Protein AF-X1QXV9-F1 (afdb_monomer_lite)

Structure (mmCIF, N/CA/C/O backbone):
data_AF-X1QXV9-F1
#
_entry.id   AF-X1QXV9-F1
#
loop_
_atom_site.group_PDB
_atom_site.id
_atom_site.type_symbol
_atom_site.label_atom_id
_atom_site.label_alt_id
_atom_site.label_comp_id
_atom_site.label_asym_id
_atom_site.label_entity_id
_atom_site.label_seq_id
_atom_site.pdbx_PDB_ins_code
_atom_site.Cartn_x
_atom_site.Cartn_y
_atom_site.Cartn_z
_atom_site.occupancy
_atom_site.B_iso_or_equiv
_atom_site.auth_seq_id
_atom_site.auth_comp_id
_atom_site.auth_asym_id
_atom_site.auth_atom_id
_atom_site.pdbx_PDB_model_num
ATOM 1 N N . MET A 1 1 ? -22.891 27.255 -0.972 1.00 42.09 1 MET A N 1
ATOM 2 C CA . MET A 1 1 ? -23.214 25.819 -0.843 1.00 42.09 1 MET A CA 1
ATOM 3 C C . MET A 1 1 ? -22.187 25.233 0.119 1.00 42.09 1 MET A C 1
ATOM 5 O O . MET A 1 1 ? -21.067 24.961 -0.286 1.00 42.09 1 MET A O 1
ATOM 9 N N . GLY A 1 2 ? -22.482 25.269 1.422 1.00 41.91 2 GLY A N 1
ATOM 10 C CA . GLY A 1 2 ? -21.512 24.934 2.467 1.00 41.91 2 GLY A CA 1
ATOM 11 C C . GLY A 1 2 ? -21.303 23.427 2.537 1.00 41.91 2 GLY A C 1
ATOM 12 O O . GLY A 1 2 ? -22.269 22.689 2.698 1.00 41.91 2 GLY A O 1
ATOM 13 N N . LEU A 1 3 ? -20.061 22.975 2.398 1.00 47.00 3 LEU A N 1
ATOM 14 C CA . LEU A 1 3 ? -19.690 21.596 2.689 1.00 47.00 3 LEU A CA 1
ATOM 15 C C . LEU A 1 3 ? -19.790 21.421 4.208 1.00 47.00 3 LEU A C 1
ATOM 17 O O . LEU A 1 3 ? -18.897 21.837 4.943 1.00 47.00 3 LEU A O 1
ATOM 21 N N . SER A 1 4 ? -20.905 20.877 4.693 1.00 51.03 4 SER A N 1
ATOM 22 C CA . SER A 1 4 ? -21.014 20.420 6.076 1.00 51.03 4 SER A CA 1
ATOM 23 C C . SER A 1 4 ? -19.991 19.306 6.276 1.00 51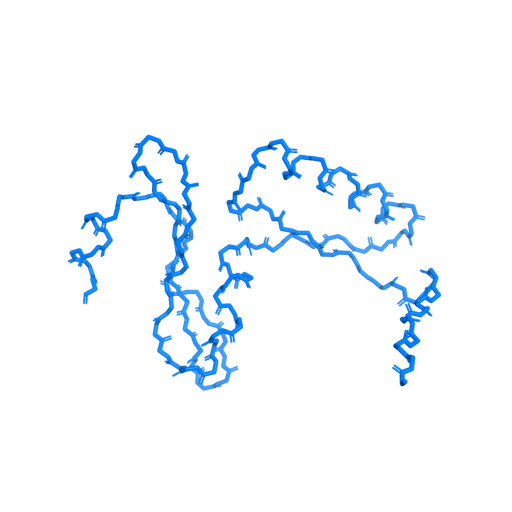.03 4 SER A C 1
ATOM 25 O O . SER A 1 4 ? -20.114 18.237 5.675 1.00 51.03 4 SER A O 1
ATOM 27 N N . SER A 1 5 ? -18.965 19.573 7.079 1.00 56.31 5 SER A N 1
ATOM 28 C CA . SER A 1 5 ? -17.959 18.594 7.477 1.00 56.31 5 SER A CA 1
ATOM 29 C C . SER A 1 5 ? -18.668 17.353 8.032 1.00 56.31 5 SER A C 1
ATOM 31 O O . SER A 1 5 ? -19.535 17.512 8.897 1.00 56.31 5 SER A O 1
ATOM 33 N N . PRO A 1 6 ? -18.341 16.131 7.581 1.00 57.56 6 PRO A N 1
ATOM 34 C CA . PRO A 1 6 ? -18.924 14.931 8.161 1.00 57.56 6 PRO A CA 1
ATOM 35 C C . PRO A 1 6 ? -18.511 14.842 9.636 1.00 57.56 6 PRO A C 1
ATOM 37 O O . PRO A 1 6 ? -17.363 14.550 9.966 1.00 57.56 6 PRO A O 1
ATOM 40 N N . GLN A 1 7 ? -19.449 15.132 10.538 1.00 53.88 7 GLN A N 1
ATOM 41 C CA . GLN A 1 7 ? -19.294 14.908 11.972 1.00 53.88 7 GLN A CA 1
ATOM 42 C C . GLN A 1 7 ? -19.528 13.423 12.248 1.00 53.88 7 GLN A C 1
ATOM 44 O O . GLN A 1 7 ? -20.616 13.009 12.644 1.00 53.88 7 GLN A O 1
ATOM 49 N N . ALA A 1 8 ? -18.504 12.603 12.010 1.00 61.53 8 ALA A N 1
ATOM 50 C CA . ALA A 1 8 ? -18.482 11.257 12.560 1.00 61.53 8 ALA A CA 1
ATOM 51 C C . ALA A 1 8 ? -18.461 11.382 14.091 1.00 61.53 8 ALA A C 1
ATOM 53 O O . ALA A 1 8 ? -17.571 12.020 14.659 1.00 61.53 8 ALA A O 1
ATOM 54 N N . LYS A 1 9 ? -19.461 10.815 14.772 1.00 68.62 9 LYS A N 1
ATOM 55 C CA . LYS A 1 9 ? -19.404 10.698 16.232 1.00 68.62 9 LYS A CA 1
ATOM 56 C C . LYS A 1 9 ? -18.228 9.764 16.549 1.00 68.62 9 LYS A C 1
ATOM 58 O O . LYS A 1 9 ? -18.118 8.739 15.887 1.00 68.62 9 LYS A O 1
ATOM 63 N N . PRO A 1 10 ? -17.373 10.046 17.545 1.00 60.59 10 PRO A N 1
ATOM 64 C CA . PRO A 1 10 ? -16.242 9.168 17.866 1.00 60.59 10 PRO A CA 1
ATOM 65 C C . PRO A 1 10 ? -16.640 7.690 18.037 1.00 60.59 10 PRO A C 1
ATOM 67 O O . PRO A 1 10 ? -15.918 6.802 17.602 1.00 60.59 10 PRO A O 1
ATOM 70 N N . ASN A 1 11 ? -17.842 7.433 18.567 1.00 67.38 11 ASN A N 1
ATOM 71 C CA . ASN A 1 11 ? -18.393 6.087 18.759 1.00 67.38 11 ASN A CA 1
ATOM 72 C C . ASN A 1 11 ? -18.956 5.417 17.490 1.00 67.38 11 ASN A C 1
ATOM 74 O O . ASN A 1 11 ? -19.436 4.294 17.586 1.00 67.38 11 ASN A O 1
ATOM 78 N N . SER A 1 12 ? -18.960 6.075 16.327 1.00 85.88 12 SER A N 1
ATOM 79 C CA . SER A 1 12 ? -19.365 5.452 15.056 1.00 85.88 12 SER A CA 1
ATOM 80 C C . SER A 1 12 ? -18.177 4.962 14.226 1.00 85.88 12 SER A C 1
ATOM 82 O O . SER A 1 12 ? -18.369 4.543 13.089 1.00 85.88 12 SER A O 1
ATOM 84 N N . ILE A 1 13 ? -16.949 5.082 14.737 1.00 88.88 13 ILE A N 1
ATOM 85 C CA . ILE A 1 13 ? -15.747 4.587 14.065 1.00 88.88 13 ILE A CA 1
ATOM 86 C C . ILE A 1 13 ? -15.556 3.125 14.468 1.00 88.88 13 ILE A C 1
ATOM 88 O O . ILE A 1 13 ? -15.341 2.837 15.639 1.00 88.88 13 ILE A O 1
ATOM 92 N N . GLU A 1 14 ? -15.621 2.214 13.500 1.00 94.00 14 GLU A N 1
ATOM 93 C CA . GLU A 1 14 ? -15.546 0.763 13.745 1.00 94.00 14 GLU A CA 1
ATOM 94 C C . GLU A 1 14 ? -14.153 0.177 13.481 1.00 94.00 14 GLU A C 1
ATOM 96 O O . GLU A 1 14 ? -13.846 -0.925 13.927 1.00 94.00 14 GLU A O 1
ATOM 101 N N . ALA A 1 15 ? -13.297 0.899 12.755 1.00 95.75 15 ALA A N 1
ATOM 102 C CA . ALA A 1 15 ? -11.937 0.485 12.437 1.00 95.75 15 ALA A CA 1
ATOM 103 C C . ALA A 1 15 ? -11.067 1.690 12.068 1.00 95.75 15 ALA A C 1
ATOM 105 O O . ALA A 1 15 ? -11.564 2.724 11.617 1.00 95.75 15 ALA A O 1
ATOM 106 N N . ILE A 1 16 ? -9.751 1.532 12.195 1.00 96.62 16 ILE A N 1
ATOM 107 C CA . ILE A 1 16 ? -8.764 2.462 11.643 1.00 96.62 16 ILE A CA 1
ATOM 108 C C . ILE A 1 16 ? -7.946 1.730 10.589 1.00 96.62 16 ILE A C 1
ATOM 110 O O . ILE A 1 16 ? -7.504 0.604 10.801 1.00 96.62 16 ILE A O 1
ATOM 114 N N . ILE A 1 17 ? -7.729 2.380 9.450 1.00 97.50 17 ILE A N 1
ATOM 115 C CA . ILE A 1 17 ? -6.919 1.851 8.353 1.00 97.50 17 ILE A CA 1
ATOM 116 C C . ILE A 1 17 ? -5.704 2.758 8.180 1.00 97.50 17 ILE A C 1
ATOM 118 O O . ILE A 1 17 ? -5.830 3.982 8.192 1.00 97.50 17 ILE A O 1
ATOM 122 N N . VAL A 1 18 ? -4.521 2.167 8.026 1.00 97.69 18 VAL A N 1
ATOM 123 C CA . VAL A 1 18 ? -3.269 2.902 7.833 1.00 97.69 18 VAL A CA 1
ATOM 124 C C . VAL A 1 18 ? -2.451 2.307 6.693 1.00 97.69 18 VAL A C 1
ATOM 126 O O . VAL A 1 18 ? -2.387 1.091 6.523 1.00 97.69 18 VAL A O 1
ATOM 129 N N . ALA A 1 19 ? -1.790 3.163 5.917 1.00 96.56 19 ALA A N 1
ATOM 130 C CA . ALA A 1 19 ? -0.809 2.720 4.936 1.00 96.56 19 ALA A CA 1
ATOM 131 C C . ALA A 1 19 ? 0.427 2.137 5.649 1.00 96.56 19 ALA A C 1
ATOM 133 O O . ALA A 1 19 ? 1.008 2.780 6.526 1.00 96.56 19 ALA A O 1
ATOM 134 N N . LYS A 1 20 ? 0.839 0.920 5.276 1.00 95.62 20 LYS A N 1
ATOM 135 C CA . LYS A 1 20 ? 2.003 0.216 5.853 1.00 95.62 20 LYS A CA 1
ATOM 136 C C . LYS A 1 20 ? 3.299 0.406 5.061 1.00 95.62 20 LYS A C 1
ATOM 138 O O . LYS A 1 20 ? 4.344 -0.081 5.481 1.00 95.62 20 LYS A O 1
ATOM 143 N N . GLY A 1 21 ? 3.233 1.115 3.938 1.00 95.00 21 GLY A N 1
ATOM 144 C CA . GLY A 1 21 ? 4.342 1.319 3.017 1.00 95.00 21 GLY A CA 1
ATOM 145 C C . GLY A 1 21 ? 4.084 0.701 1.639 1.00 95.00 21 GLY A C 1
ATOM 146 O O . GLY A 1 21 ? 3.091 -0.017 1.475 1.00 95.00 21 GLY A O 1
ATOM 147 N N . PRO A 1 22 ? 4.953 0.992 0.654 1.00 95.69 22 PRO A N 1
ATOM 148 C CA . PRO A 1 22 ? 6.125 1.886 0.714 1.00 95.69 22 PRO A CA 1
ATOM 149 C C . PRO A 1 22 ? 5.764 3.367 0.948 1.00 95.69 22 PRO A C 1
ATOM 151 O O . PRO A 1 22 ? 4.606 3.762 0.848 1.00 95.69 22 PRO A O 1
ATOM 154 N N . GLY A 1 23 ? 6.743 4.184 1.347 1.00 92.56 23 GLY A N 1
ATOM 155 C CA . GLY A 1 23 ? 6.541 5.600 1.671 1.00 92.56 23 GLY A CA 1
ATOM 156 C C . GLY A 1 23 ? 7.669 6.185 2.522 1.00 92.56 23 GLY A C 1
ATOM 157 O O . GLY A 1 23 ? 8.653 5.511 2.829 1.00 92.56 23 GLY A O 1
ATOM 158 N N . SER A 1 24 ? 7.524 7.444 2.941 1.00 92.44 24 SER A N 1
ATOM 159 C CA . SER A 1 24 ? 8.486 8.098 3.841 1.00 92.44 24 SER A CA 1
ATOM 160 C C . SER A 1 24 ? 8.610 7.334 5.160 1.00 92.44 24 SER A C 1
ATOM 162 O O . SER A 1 24 ? 7.629 7.210 5.890 1.00 92.44 24 SER A O 1
ATOM 164 N N . PHE A 1 25 ? 9.819 6.883 5.510 1.00 91.56 25 PHE A N 1
ATOM 165 C CA . PHE A 1 25 ? 10.074 6.163 6.76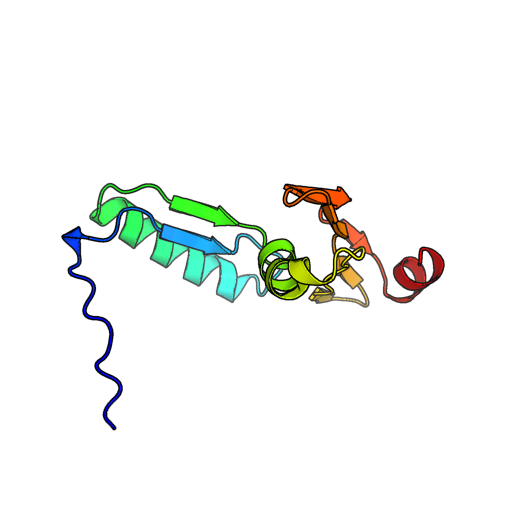3 1.00 91.56 25 PHE A CA 1
ATOM 166 C C . PHE A 1 25 ? 9.592 6.946 7.995 1.00 91.56 25 PHE A C 1
ATOM 168 O O . PHE A 1 25 ? 8.921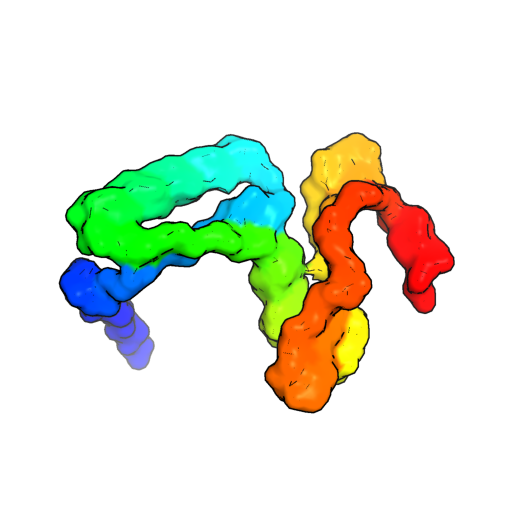 6.398 8.870 1.00 91.56 25 PHE A O 1
ATOM 175 N N . ASN A 1 26 ? 9.877 8.250 8.040 1.00 96.00 26 ASN A N 1
ATOM 176 C CA . ASN A 1 26 ? 9.435 9.110 9.137 1.00 96.00 26 ASN A CA 1
ATOM 177 C C . ASN A 1 26 ? 7.911 9.281 9.134 1.00 96.00 26 ASN A C 1
ATOM 179 O O . ASN A 1 26 ? 7.282 9.125 10.179 1.00 96.00 26 ASN A O 1
ATOM 183 N N . GLY A 1 27 ? 7.318 9.541 7.964 1.00 95.69 27 GLY A N 1
ATOM 184 C CA . GLY A 1 27 ? 5.870 9.718 7.827 1.00 95.69 27 GLY A CA 1
ATOM 185 C C . GLY A 1 27 ? 5.085 8.464 8.214 1.00 95.69 27 GLY A C 1
ATOM 186 O O . GLY A 1 27 ? 4.152 8.549 9.009 1.00 95.69 27 GLY A O 1
ATOM 187 N N . LEU A 1 28 ? 5.514 7.294 7.732 1.00 96.12 28 LEU A N 1
ATOM 188 C CA . LEU A 1 28 ? 4.903 6.004 8.054 1.00 96.12 28 LEU A CA 1
ATOM 189 C C . LEU A 1 28 ? 4.957 5.727 9.556 1.00 96.12 28 LEU A C 1
ATOM 191 O O . LEU A 1 28 ? 3.938 5.382 10.147 1.00 96.12 28 LEU A O 1
ATOM 195 N N . ARG A 1 29 ? 6.110 5.926 10.211 1.00 96.19 29 ARG A N 1
ATOM 196 C CA . ARG A 1 29 ? 6.207 5.693 11.661 1.00 96.19 29 ARG A CA 1
ATOM 197 C C . ARG A 1 29 ? 5.323 6.633 12.469 1.00 96.19 29 ARG A C 1
ATOM 199 O O . ARG A 1 29 ? 4.682 6.171 13.412 1.00 96.19 29 ARG A O 1
ATOM 206 N N . VAL A 1 30 ? 5.270 7.918 12.118 1.00 97.94 30 VAL A N 1
ATOM 207 C CA . VAL A 1 30 ? 4.400 8.888 12.801 1.00 97.94 30 VAL A CA 1
ATOM 208 C C . VAL A 1 30 ? 2.930 8.513 12.602 1.00 97.94 30 VAL A C 1
ATOM 210 O O . VAL A 1 30 ? 2.210 8.345 13.584 1.00 97.94 30 VAL A O 1
ATOM 213 N N . GLY A 1 31 ? 2.500 8.291 11.356 1.00 97.44 31 GLY A N 1
ATOM 214 C CA . GLY A 1 31 ? 1.117 7.938 11.030 1.00 97.44 31 GLY A CA 1
ATOM 215 C C . GLY A 1 31 ? 0.658 6.636 11.689 1.00 97.44 31 GLY A C 1
ATOM 216 O O . GLY A 1 31 ? -0.391 6.605 12.328 1.00 97.44 31 GLY A O 1
ATOM 217 N N . ILE A 1 32 ? 1.474 5.579 11.621 1.00 98.06 32 ILE A N 1
ATOM 218 C CA . ILE A 1 32 ? 1.174 4.291 12.263 1.00 98.06 32 ILE A CA 1
ATOM 219 C C . ILE A 1 32 ? 1.108 4.436 13.788 1.00 98.06 32 ILE A C 1
ATOM 221 O O . ILE A 1 32 ? 0.253 3.816 14.416 1.00 98.06 32 ILE A O 1
ATOM 225 N N . SER A 1 33 ? 1.973 5.250 14.399 1.00 98.12 33 SER A N 1
ATOM 226 C CA . SER A 1 33 ? 1.950 5.467 15.855 1.00 98.12 33 SER A CA 1
ATOM 227 C C . SER A 1 33 ? 0.665 6.165 16.304 1.00 98.12 33 SER A C 1
ATOM 229 O O . SER A 1 33 ? 0.051 5.740 17.282 1.00 98.12 33 SER A O 1
ATOM 231 N N . ILE A 1 34 ? 0.218 7.179 15.556 1.00 97.88 34 ILE A N 1
ATOM 232 C CA . ILE A 1 34 ? -1.060 7.864 15.802 1.00 97.88 34 ILE A CA 1
ATOM 233 C C . ILE A 1 34 ? -2.228 6.884 15.635 1.00 97.88 34 ILE A C 1
ATOM 235 O O . ILE A 1 34 ? -3.065 6.768 16.528 1.00 97.88 34 ILE A O 1
ATOM 239 N N . ALA A 1 35 ? -2.255 6.133 14.530 1.00 97.62 35 A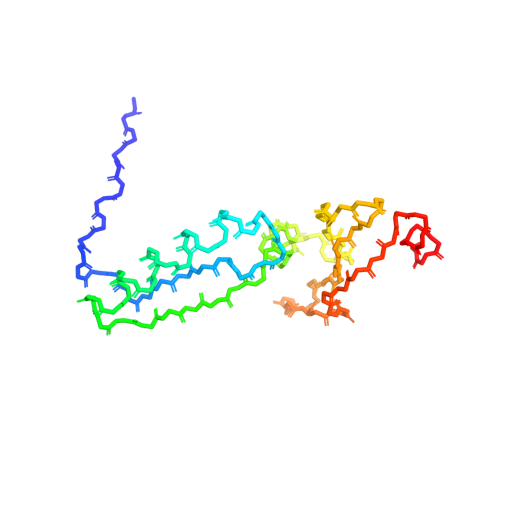LA A N 1
ATOM 240 C CA . ALA A 1 35 ? -3.305 5.158 14.243 1.00 97.62 35 ALA A CA 1
ATOM 241 C C . ALA A 1 35 ? -3.414 4.083 15.338 1.00 97.62 35 ALA A C 1
AT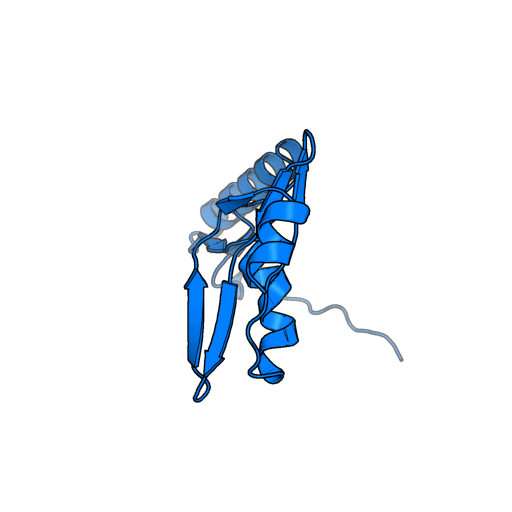OM 243 O O . ALA A 1 35 ? -4.515 3.767 15.782 1.00 97.62 35 ALA A O 1
ATOM 244 N N . LYS A 1 36 ? -2.276 3.573 15.829 1.00 97.56 36 LYS A N 1
ATOM 245 C CA . LYS A 1 36 ? -2.222 2.631 16.959 1.00 97.56 36 LYS A CA 1
ATOM 246 C C . LYS A 1 36 ? -2.789 3.230 18.241 1.00 97.56 36 LYS A C 1
ATOM 248 O O . LYS A 1 36 ? -3.582 2.566 18.899 1.00 97.56 36 LYS A O 1
ATOM 253 N N . GLY A 1 37 ? -2.408 4.461 18.588 1.00 97.50 37 GLY A N 1
ATOM 254 C CA . GLY A 1 37 ? -2.917 5.135 19.786 1.00 97.50 37 GLY A CA 1
ATOM 255 C C . GLY A 1 37 ? -4.433 5.338 19.744 1.00 97.50 37 GLY A C 1
ATOM 256 O O . GLY A 1 37 ? -5.123 5.057 20.722 1.00 97.50 37 GLY A O 1
ATOM 257 N N . LEU A 1 38 ? -4.961 5.757 18.591 1.00 95.69 38 LEU A N 1
ATOM 258 C CA . LEU A 1 38 ? -6.399 5.932 18.383 1.00 95.69 38 LEU A CA 1
ATOM 259 C C . LEU A 1 38 ? -7.158 4.600 18.440 1.00 95.69 38 LEU A C 1
ATOM 261 O O . LEU A 1 38 ? -8.147 4.501 19.160 1.00 95.69 38 LEU A O 1
ATOM 265 N N . ALA A 1 39 ? -6.678 3.573 17.733 1.00 96.62 39 ALA A N 1
ATOM 266 C CA . ALA A 1 39 ? -7.315 2.255 17.706 1.00 96.62 39 ALA A CA 1
ATOM 267 C C . ALA A 1 39 ? -7.347 1.616 19.098 1.00 96.62 39 ALA A C 1
ATOM 269 O O . ALA A 1 39 ? -8.369 1.073 19.511 1.00 96.62 39 ALA A O 1
ATOM 270 N N . PHE A 1 40 ? -6.247 1.753 19.846 1.00 96.75 40 PHE A N 1
ATOM 271 C CA . PHE A 1 40 ? -6.150 1.298 21.228 1.00 96.75 40 PHE A CA 1
ATOM 272 C C . PHE A 1 40 ? -7.149 2.018 22.145 1.00 96.75 40 PHE A C 1
ATOM 274 O O . PHE A 1 40 ? -7.874 1.359 22.882 1.00 96.75 40 PHE A O 1
ATOM 281 N N . SER A 1 41 ? -7.226 3.351 22.069 1.00 95.50 41 SER A N 1
ATOM 282 C CA . SER A 1 41 ? -8.141 4.161 22.891 1.00 95.50 41 SER A CA 1
ATOM 283 C C . SER A 1 41 ? -9.619 3.844 22.628 1.00 95.50 41 SER A C 1
ATOM 285 O O . SER A 1 41 ? -10.433 3.835 23.547 1.00 95.50 41 SER A O 1
ATOM 287 N N . LEU A 1 42 ? -9.963 3.560 21.370 1.00 93.81 42 LEU A N 1
ATOM 288 C CA . LEU A 1 42 ? -11.329 3.254 20.941 1.00 93.81 42 LEU A CA 1
ATOM 289 C C . LEU A 1 42 ? -11.682 1.759 21.045 1.00 93.81 42 LEU A C 1
ATOM 291 O O . LEU A 1 42 ? -12.834 1.405 20.818 1.00 93.81 42 LEU A O 1
ATOM 295 N N . ALA A 1 43 ? -10.721 0.891 21.384 1.00 95.06 43 ALA A N 1
ATOM 296 C CA . ALA A 1 43 ? -10.871 -0.567 21.391 1.00 95.06 43 ALA A CA 1
ATOM 297 C C . ALA A 1 43 ? -11.398 -1.144 20.056 1.00 95.06 43 ALA A C 1
ATOM 299 O O . ALA A 1 43 ? -12.211 -2.068 20.041 1.00 95.06 43 ALA A O 1
ATOM 300 N N . ILE A 1 44 ? -10.911 -0.610 18.930 1.00 95.88 44 ILE A N 1
ATOM 301 C CA . ILE A 1 44 ? -11.306 -1.008 17.568 1.00 95.88 44 ILE A CA 1
ATOM 302 C C . ILE A 1 44 ? -10.128 -1.592 16.774 1.00 95.88 44 ILE A C 1
ATOM 304 O O . ILE A 1 44 ? -8.969 -1.282 17.068 1.00 95.88 44 ILE A O 1
ATOM 308 N N . PRO A 1 45 ? -10.384 -2.430 15.751 1.00 97.75 45 PRO A N 1
ATOM 309 C CA . PRO A 1 45 ? -9.335 -2.983 14.902 1.00 97.75 45 PRO A CA 1
ATOM 310 C C . PRO A 1 45 ? -8.533 -1.909 14.152 1.00 97.75 45 PRO A C 1
ATOM 312 O O . PRO A 1 45 ? -9.069 -0.910 13.666 1.00 97.75 45 PRO A O 1
ATOM 315 N N . LEU A 1 46 ? -7.234 -2.177 14.000 1.00 97.88 46 LEU A N 1
ATOM 316 C CA . LEU A 1 46 ? -6.314 -1.433 13.142 1.00 97.88 46 LEU A CA 1
ATOM 317 C C . LEU A 1 46 ? -5.883 -2.323 11.975 1.00 97.88 46 LEU A C 1
ATOM 319 O O . LEU A 1 46 ? -5.271 -3.368 12.192 1.00 97.88 46 LEU A O 1
ATOM 323 N N . LEU A 1 47 ? -6.148 -1.888 10.745 1.00 97.94 47 LEU A N 1
ATOM 324 C CA . LEU A 1 47 ? -5.766 -2.602 9.530 1.00 97.94 47 LEU A CA 1
ATOM 325 C C . LEU A 1 47 ? -4.662 -1.851 8.785 1.00 97.94 47 LEU A C 1
ATOM 327 O O . LEU A 1 47 ? -4.737 -0.643 8.573 1.00 97.94 47 LEU A O 1
ATOM 331 N N . GLY A 1 48 ? -3.629 -2.582 8.376 1.00 97.00 48 GLY A N 1
ATOM 332 C CA . GLY A 1 48 ? -2.559 -2.059 7.535 1.00 97.00 48 GLY A CA 1
ATOM 333 C C . GLY A 1 48 ? -2.802 -2.409 6.072 1.00 97.00 48 GLY A C 1
ATOM 334 O O . GLY A 1 48 ? -2.868 -3.591 5.745 1.00 97.00 48 GLY A O 1
ATOM 335 N N . ILE A 1 49 ? -2.863 -1.414 5.192 1.00 96.62 49 ILE A N 1
ATOM 336 C CA . ILE A 1 49 ? -2.973 -1.619 3.740 1.00 96.62 49 ILE A CA 1
ATOM 337 C C . ILE A 1 49 ? -1.691 -1.204 3.032 1.00 96.62 49 ILE A C 1
ATOM 339 O O . ILE A 1 49 ? -0.958 -0.337 3.508 1.00 96.62 49 ILE A O 1
ATOM 343 N N . SER A 1 50 ? -1.404 -1.836 1.900 1.00 97.31 50 SER A N 1
ATOM 344 C CA . SER A 1 50 ? -0.309 -1.415 1.030 1.00 97.31 50 SER A CA 1
ATOM 345 C C . SER A 1 50 ? -0.551 -0.007 0.494 1.00 97.31 50 SER A C 1
ATOM 347 O O . SER A 1 50 ? -1.652 0.298 0.036 1.00 97.31 50 SER A O 1
ATOM 349 N N . THR A 1 51 ? 0.480 0.839 0.502 1.00 97.19 51 THR A N 1
ATOM 350 C CA . THR A 1 51 ? 0.408 2.135 -0.186 1.00 97.19 51 THR A CA 1
ATOM 351 C C . THR A 1 51 ? 0.226 1.929 -1.689 1.00 97.19 51 THR A C 1
ATOM 353 O O . THR A 1 51 ? -0.607 2.592 -2.291 1.00 97.19 51 THR A O 1
ATOM 356 N N . LEU A 1 52 ? 0.947 0.971 -2.283 1.00 98.00 52 LEU A N 1
ATOM 357 C CA . LEU A 1 52 ? 0.873 0.685 -3.719 1.00 98.00 52 LEU A CA 1
ATOM 358 C C . LEU A 1 52 ? -0.523 0.191 -4.115 1.00 98.00 52 LEU A C 1
ATOM 360 O O . LEU A 1 52 ? -1.079 0.632 -5.114 1.00 98.00 52 LEU A O 1
ATOM 364 N N . GLU A 1 53 ? -1.128 -0.684 -3.315 1.00 97.44 53 GLU A N 1
ATOM 365 C CA . GLU A 1 53 ? -2.503 -1.129 -3.562 1.00 97.44 53 GLU A CA 1
ATOM 366 C C . GLU A 1 53 ? -3.503 0.028 -3.477 1.00 97.44 53 GLU A C 1
ATOM 368 O O . GLU A 1 53 ? -4.357 0.163 -4.351 1.00 97.44 53 GLU A O 1
ATOM 373 N N . ALA A 1 54 ? -3.361 0.899 -2.471 1.00 96.50 54 ALA A N 1
ATOM 374 C CA . ALA A 1 54 ? -4.194 2.090 -2.326 1.00 96.50 54 ALA A CA 1
ATOM 375 C C . ALA A 1 54 ? -4.011 3.088 -3.485 1.00 96.50 54 ALA A C 1
ATOM 377 O O . ALA A 1 54 ? -4.968 3.754 -3.871 1.00 96.50 54 ALA A O 1
ATOM 378 N N . GLU A 1 55 ? -2.807 3.179 -4.057 1.00 96.75 55 GLU A N 1
ATOM 379 C CA . GLU A 1 55 ? -2.506 3.985 -5.247 1.00 96.75 55 GLU A CA 1
ATOM 380 C C . GLU A 1 55 ? -3.100 3.371 -6.530 1.00 96.75 55 GLU A C 1
ATOM 382 O O . GLU A 1 55 ? -3.539 4.103 -7.417 1.00 96.75 55 GLU A O 1
ATOM 387 N N . ALA A 1 56 ? -3.145 2.038 -6.639 1.00 97.69 56 ALA A N 1
ATOM 388 C CA . ALA A 1 56 ? -3.651 1.336 -7.818 1.00 97.69 56 ALA A CA 1
ATOM 389 C C . ALA A 1 56 ? -5.183 1.223 -7.851 1.00 97.69 56 ALA A C 1
ATOM 391 O O . ALA A 1 56 ? -5.790 1.374 -8.911 1.00 97.69 56 ALA A O 1
ATOM 392 N N . TYR A 1 57 ? -5.820 0.966 -6.706 1.00 97.25 57 TYR A N 1
ATOM 393 C CA . TYR A 1 57 ? -7.250 0.658 -6.617 1.00 97.25 57 TYR A CA 1
ATOM 394 C C . TYR A 1 57 ? -8.192 1.707 -7.248 1.00 97.25 57 TYR A C 1
ATOM 396 O O . TYR A 1 57 ? -9.157 1.306 -7.900 1.00 97.25 57 TYR A O 1
ATOM 404 N N . PRO A 1 58 ? -7.933 3.032 -7.173 1.00 97.38 58 PRO A N 1
ATOM 405 C CA . PRO A 1 58 ? -8.750 4.034 -7.866 1.00 97.38 58 PRO A CA 1
ATOM 406 C C . PRO A 1 58 ? -8.850 3.832 -9.384 1.00 97.38 58 PRO A C 1
ATOM 408 O O . PRO A 1 58 ? -9.785 4.333 -10.002 1.00 97.38 58 PRO A O 1
ATOM 411 N N . PHE A 1 59 ? -7.915 3.090 -9.985 1.00 97.56 59 PHE A N 1
ATOM 412 C CA . PHE A 1 59 ? -7.872 2.776 -11.415 1.00 97.56 59 PHE A CA 1
ATOM 413 C C . PHE A 1 59 ? -8.359 1.356 -11.741 1.00 97.56 59 PHE A C 1
ATOM 415 O O . PHE A 1 59 ? -8.293 0.935 -12.899 1.00 97.56 59 PHE A O 1
ATOM 422 N N . ALA A 1 60 ? -8.880 0.615 -10.755 1.00 96.94 60 ALA A N 1
ATOM 423 C CA . ALA A 1 60 ? -9.342 -0.766 -10.914 1.00 96.94 60 ALA A CA 1
ATOM 424 C C . ALA A 1 60 ? -10.389 -0.926 -12.031 1.00 96.94 60 ALA A C 1
ATOM 426 O O . ALA A 1 60 ? -10.346 -1.902 -12.781 1.00 96.94 60 ALA A O 1
ATOM 427 N N . TYR A 1 61 ? -11.241 0.090 -12.218 1.00 95.44 61 TYR A N 1
ATOM 428 C CA . TYR A 1 61 ? -12.285 0.139 -13.248 1.00 95.44 61 TYR A CA 1
ATOM 429 C C . TYR A 1 61 ? -11.771 -0.056 -14.682 1.00 95.44 61 TYR A C 1
ATOM 431 O O . TYR A 1 61 ? -12.550 -0.393 -15.570 1.00 95.44 61 TYR A O 1
ATOM 439 N N . THR A 1 62 ? -10.479 0.170 -14.932 1.00 96.12 62 THR A N 1
ATOM 440 C CA . THR A 1 62 ? -9.879 -0.034 -16.257 1.00 96.12 62 THR A CA 1
ATOM 441 C C . THR A 1 62 ? -9.868 -1.506 -16.669 1.00 96.12 62 THR A C 1
ATOM 443 O O . THR A 1 62 ? -9.804 -1.800 -17.860 1.00 96.12 62 THR A O 1
ATOM 446 N N . GLY A 1 63 ? -9.888 -2.439 -15.708 1.00 95.69 63 GLY A N 1
ATOM 447 C CA . GLY A 1 63 ? -9.740 -3.877 -15.955 1.00 95.69 63 GLY A CA 1
ATOM 448 C C . GLY A 1 63 ? -8.371 -4.284 -16.522 1.00 95.69 63 GLY A C 1
ATOM 449 O O . GLY A 1 63 ? -8.145 -5.461 -16.811 1.00 95.69 63 GLY A O 1
ATOM 450 N N . LEU A 1 64 ? -7.444 -3.338 -16.686 1.00 96.25 64 LEU A N 1
ATOM 451 C CA . LEU A 1 64 ? -6.093 -3.568 -17.191 1.00 96.25 64 LEU A CA 1
ATOM 452 C C . LEU A 1 64 ? -5.131 -3.878 -16.035 1.00 96.25 64 LEU A C 1
ATOM 454 O O . LEU A 1 64 ? -5.418 -3.532 -14.887 1.00 96.25 64 LEU A O 1
ATOM 458 N N . PRO A 1 65 ? -3.983 -4.526 -16.300 1.00 95.81 65 PRO A N 1
ATOM 459 C CA . PRO A 1 65 ? -2.910 -4.613 -15.318 1.00 95.81 65 PRO A CA 1
ATOM 460 C C . PRO A 1 65 ? -2.410 -3.216 -14.922 1.00 95.81 65 PRO A C 1
ATOM 462 O O . PRO A 1 65 ? -2.076 -2.397 -15.776 1.00 95.81 65 PRO A O 1
ATOM 465 N N . LEU A 1 66 ? -2.337 -2.962 -13.619 1.00 97.19 66 LEU A N 1
ATOM 466 C CA . LEU A 1 66 ? -1.921 -1.703 -13.012 1.00 97.19 66 LEU A CA 1
ATOM 467 C C . LEU A 1 66 ? -0.619 -1.909 -12.249 1.00 97.19 66 LEU A C 1
ATOM 469 O O . LEU A 1 66 ? -0.512 -2.824 -11.430 1.00 97.19 66 LEU A O 1
ATOM 473 N N . SER A 1 67 ? 0.347 -1.027 -12.492 1.00 97.25 67 SER A N 1
ATOM 474 C CA . SER A 1 67 ? 1.638 -1.030 -11.810 1.00 97.25 67 SER A CA 1
ATOM 475 C C . SER A 1 67 ? 1.898 0.342 -11.180 1.00 97.25 67 SER A C 1
ATOM 477 O O . SER A 1 67 ? 2.398 1.241 -11.855 1.00 97.25 67 SER A O 1
ATOM 479 N N . PRO A 1 68 ? 1.503 0.553 -9.909 1.00 96.81 68 PRO A N 1
ATOM 480 C CA . PRO A 1 68 ? 1.839 1.771 -9.176 1.00 96.81 68 PRO A CA 1
ATOM 481 C C . PRO A 1 68 ? 3.356 1.848 -8.969 1.00 96.81 68 PRO A C 1
ATOM 483 O O . PRO A 1 68 ? 4.024 0.824 -8.788 1.00 96.81 68 PRO A O 1
ATOM 486 N N . ILE A 1 69 ? 3.911 3.057 -9.003 1.00 95.94 69 ILE A N 1
ATOM 487 C CA . ILE A 1 69 ? 5.353 3.293 -8.898 1.00 95.94 69 ILE A CA 1
ATOM 488 C C . ILE A 1 69 ? 5.599 4.296 -7.779 1.00 95.94 69 ILE A C 1
ATOM 490 O O . ILE A 1 69 ? 5.211 5.458 -7.880 1.00 95.94 69 ILE A O 1
ATOM 494 N N . HIS A 1 70 ? 6.319 3.860 -6.749 1.00 94.69 70 HIS A N 1
ATOM 495 C CA . HIS A 1 70 ? 6.740 4.710 -5.644 1.00 94.69 70 HIS A CA 1
ATOM 496 C C . HIS A 1 70 ? 8.269 4.764 -5.588 1.00 94.69 70 HIS A C 1
ATOM 498 O O . HIS A 1 70 ? 8.935 3.733 -5.651 1.00 94.69 70 HIS A O 1
ATOM 504 N N . LYS A 1 71 ? 8.872 5.948 -5.463 1.00 93.19 71 LYS A N 1
ATOM 505 C CA . LYS A 1 71 ? 10.340 6.069 -5.399 1.00 93.19 71 LYS A CA 1
ATOM 506 C C . LYS A 1 71 ? 10.870 5.475 -4.086 1.00 93.19 71 LYS A C 1
ATOM 508 O O . LYS A 1 71 ? 10.427 5.882 -3.016 1.00 93.19 71 LYS A O 1
ATOM 513 N N . ALA A 1 72 ? 11.841 4.564 -4.164 1.00 90.50 72 ALA A N 1
ATOM 514 C CA . ALA A 1 72 ? 12.457 3.912 -2.999 1.00 90.50 72 ALA A CA 1
ATOM 515 C C . ALA A 1 72 ? 13.866 4.450 -2.660 1.00 90.50 72 ALA A C 1
ATOM 517 O O . ALA A 1 72 ? 14.380 4.194 -1.573 1.00 90.50 72 ALA A O 1
ATOM 518 N N . GLY A 1 73 ? 14.451 5.271 -3.543 1.00 86.69 73 GLY A N 1
ATOM 519 C CA . GLY A 1 73 ? 15.777 5.887 -3.375 1.00 86.69 73 GLY A CA 1
ATOM 520 C C . GLY A 1 73 ? 16.847 5.194 -4.223 1.00 86.69 73 GLY A C 1
ATOM 521 O O . GLY A 1 73 ? 16.605 4.115 -4.732 1.00 86.69 73 GLY A O 1
ATOM 522 N N . ARG A 1 74 ? 18.017 5.827 -4.417 1.00 86.94 74 ARG A N 1
ATOM 523 C CA . ARG A 1 74 ? 19.165 5.266 -5.174 1.00 86.94 74 ARG A CA 1
ATOM 524 C C . ARG A 1 74 ? 18.773 4.600 -6.514 1.00 86.94 74 ARG A C 1
ATOM 526 O O . ARG A 1 74 ? 19.188 3.483 -6.788 1.00 86.94 74 ARG A O 1
ATOM 533 N N . GLU A 1 75 ? 17.970 5.296 -7.325 1.00 90.44 75 GLU A N 1
ATOM 534 C CA . GLU A 1 75 ? 17.414 4.821 -8.614 1.00 90.44 75 GLU A CA 1
ATOM 535 C C . GLU A 1 75 ? 16.437 3.629 -8.544 1.00 90.44 75 GLU A C 1
ATOM 537 O O . GLU A 1 75 ? 15.955 3.148 -9.573 1.00 90.44 75 GLU A O 1
ATOM 542 N N . GLU A 1 76 ? 16.076 3.185 -7.341 1.00 95.75 76 GLU A N 1
ATOM 543 C CA . GLU A 1 76 ? 15.085 2.140 -7.122 1.00 95.75 76 GLU A CA 1
ATOM 544 C C . GLU A 1 76 ? 13.669 2.711 -7.002 1.00 95.75 76 GLU A C 1
ATOM 546 O O . GLU A 1 76 ? 13.410 3.802 -6.469 1.00 95.75 76 GLU A O 1
ATOM 551 N N . ILE A 1 77 ? 12.729 1.898 -7.462 1.00 96.56 77 ILE A N 1
ATOM 552 C CA . ILE A 1 77 ? 11.294 2.061 -7.307 1.00 96.56 77 ILE A CA 1
ATOM 553 C C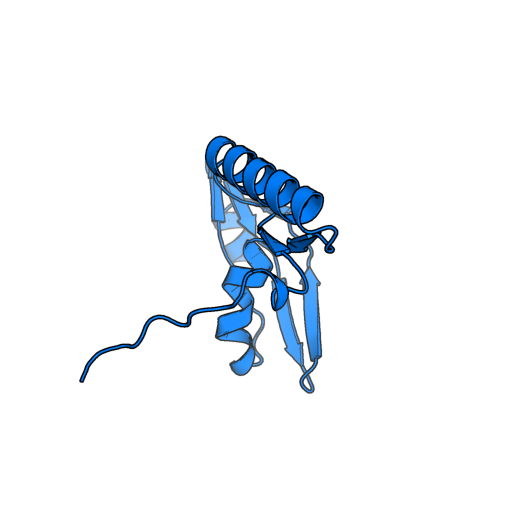 . ILE A 1 77 ? 10.731 0.853 -6.563 1.00 96.56 77 ILE A C 1
ATOM 555 O O . ILE A 1 77 ? 11.149 -0.282 -6.782 1.00 96.56 77 ILE A O 1
ATOM 559 N N . ALA A 1 78 ? 9.755 1.098 -5.701 1.00 97.31 78 ALA A N 1
ATOM 560 C CA . ALA A 1 78 ? 8.854 0.084 -5.195 1.00 97.31 78 ALA A CA 1
ATOM 561 C C . ALA A 1 78 ? 7.637 0.014 -6.119 1.00 97.31 78 ALA A C 1
ATOM 563 O O . ALA A 1 78 ? 7.045 1.039 -6.462 1.00 97.31 78 ALA A O 1
ATOM 564 N N . THR A 1 79 ? 7.274 -1.195 -6.527 1.00 97.69 79 THR A N 1
ATOM 565 C CA . THR A 1 79 ? 6.130 -1.430 -7.406 1.00 97.69 79 THR A CA 1
ATOM 566 C C . THR A 1 79 ? 5.487 -2.785 -7.127 1.00 97.69 79 THR A C 1
ATOM 568 O O . THR A 1 79 ? 6.071 -3.651 -6.475 1.00 97.69 79 THR A O 1
ATOM 571 N N . ALA A 1 80 ? 4.272 -2.969 -7.620 1.00 97.56 80 ALA A N 1
ATOM 572 C CA . ALA A 1 80 ? 3.492 -4.198 -7.578 1.00 97.56 80 ALA A CA 1
ATOM 573 C C . ALA A 1 80 ? 2.668 -4.293 -8.871 1.00 97.56 80 ALA A C 1
ATOM 575 O O . ALA A 1 80 ? 2.665 -3.355 -9.668 1.00 97.56 80 ALA A O 1
ATOM 576 N N . PHE A 1 81 ? 1.990 -5.417 -9.094 1.00 97.44 81 PHE A N 1
ATOM 577 C CA . PHE A 1 81 ? 1.030 -5.550 -10.189 1.00 97.44 81 PHE A CA 1
ATOM 578 C C . PHE A 1 81 ? -0.322 -5.965 -9.641 1.00 97.44 81 PHE A C 1
ATOM 580 O O . PHE A 1 81 ? -0.428 -6.982 -8.952 1.00 97.44 81 PHE A O 1
ATOM 587 N N . TYR A 1 82 ? -1.350 -5.213 -10.010 1.00 97.88 82 TYR A N 1
ATOM 588 C CA . TYR A 1 82 ? -2.732 -5.482 -9.648 1.00 97.88 82 TYR A CA 1
ATOM 589 C C . TYR A 1 82 ? -3.614 -5.510 -10.887 1.00 97.88 82 TYR A C 1
ATOM 591 O O . TYR A 1 82 ? -3.275 -4.914 -11.905 1.00 97.88 82 TYR A O 1
ATOM 599 N N . GLN A 1 83 ? -4.749 -6.189 -10.819 1.00 97.94 83 GLN A N 1
ATOM 600 C CA . GLN A 1 83 ? -5.753 -6.135 -11.874 1.00 97.94 83 GLN A CA 1
ATOM 601 C C . GLN A 1 83 ? -7.120 -6.482 -11.302 1.00 97.94 83 GLN A C 1
ATOM 603 O O . GLN A 1 83 ? -7.242 -7.420 -10.514 1.00 97.94 83 GLN A O 1
ATOM 608 N N . GLN A 1 84 ? -8.150 -5.767 -11.752 1.00 97.69 84 GLN A N 1
ATOM 609 C CA . GLN A 1 84 ? -9.525 -6.189 -11.527 1.00 97.69 84 GLN A CA 1
ATOM 610 C C . GLN A 1 84 ? -9.977 -7.114 -12.665 1.00 97.69 84 GLN A C 1
ATOM 612 O O . GLN A 1 84 ? -9.921 -6.727 -13.833 1.00 97.69 84 GLN A O 1
ATOM 617 N N . LYS A 1 85 ? -10.422 -8.333 -12.342 1.00 95.62 85 LYS A N 1
ATOM 618 C CA . LYS A 1 85 ? -11.043 -9.275 -13.291 1.00 95.62 85 LYS A CA 1
ATOM 619 C C . LYS A 1 85 ? -12.330 -9.813 -12.688 1.00 95.62 85 LYS A C 1
ATOM 621 O O . LYS A 1 85 ? -12.336 -10.179 -11.527 1.00 95.62 85 LYS A O 1
ATOM 626 N N . ASN A 1 86 ? -13.412 -9.881 -13.465 1.00 93.88 86 ASN A N 1
ATOM 627 C CA . ASN A 1 86 ? -14.708 -10.398 -12.995 1.00 93.88 86 ASN A CA 1
ATOM 628 C C . ASN A 1 86 ? -15.191 -9.743 -11.682 1.00 93.88 86 ASN A C 1
ATOM 630 O O . ASN A 1 86 ? -15.711 -10.421 -10.804 1.00 93.88 86 ASN A O 1
ATOM 634 N N . ASN A 1 87 ? -14.990 -8.427 -11.541 1.00 91.31 87 ASN A N 1
ATOM 635 C CA . ASN A 1 87 ? -15.231 -7.647 -10.317 1.00 91.31 87 ASN A CA 1
ATOM 636 C C . ASN A 1 87 ? -14.381 -8.035 -9.091 1.00 91.31 87 ASN A C 1
ATOM 638 O O . ASN A 1 87 ? -14.552 -7.436 -8.032 1.00 91.31 87 ASN A O 1
ATOM 642 N N . GLU A 1 88 ? -13.417 -8.938 -9.232 1.00 96.25 88 GLU A N 1
ATOM 643 C CA . GLU A 1 88 ? -12.478 -9.319 -8.182 1.00 96.25 88 GLU A CA 1
ATOM 644 C C . GLU A 1 88 ? -11.146 -8.582 -8.338 1.00 96.25 88 GLU A C 1
ATOM 646 O O . GLU A 1 88 ? -10.616 -8.425 -9.441 1.00 96.25 88 GLU A O 1
ATOM 651 N N . TRP A 1 89 ? -10.607 -8.102 -7.218 1.00 96.81 89 TRP A N 1
ATOM 652 C CA . TRP A 1 89 ? -9.313 -7.431 -7.165 1.00 96.81 89 TRP A CA 1
ATOM 653 C C . TRP A 1 89 ? -8.205 -8.446 -6.901 1.00 96.81 89 TRP A C 1
ATOM 655 O O . TRP A 1 89 ? -8.212 -9.134 -5.880 1.00 96.81 89 TRP A O 1
ATOM 665 N N . HIS A 1 90 ? -7.238 -8.529 -7.812 1.00 97.50 90 HIS A N 1
ATOM 666 C CA . HIS A 1 90 ? -6.143 -9.483 -7.711 1.00 97.50 90 HIS A CA 1
ATOM 667 C C . HIS A 1 90 ? -4.795 -8.779 -7.647 1.00 97.50 90 HIS A C 1
ATOM 669 O O . HIS A 1 90 ? -4.475 -7.931 -8.480 1.00 97.50 90 HIS A O 1
ATOM 675 N N . CYS A 1 91 ? -3.962 -9.215 -6.706 1.00 97.25 91 CYS A N 1
ATOM 676 C CA . CYS A 1 91 ? -2.531 -8.948 -6.715 1.00 97.25 91 CYS A CA 1
ATOM 677 C C . CYS A 1 91 ? -1.851 -9.976 -7.629 1.00 97.25 91 CYS A C 1
ATOM 679 O O . CYS A 1 91 ? -1.699 -11.141 -7.265 1.00 97.25 91 CYS A O 1
ATOM 681 N N . LEU A 1 92 ? -1.475 -9.553 -8.836 1.00 96.81 92 LEU A N 1
ATOM 682 C CA . LEU A 1 92 ? -0.783 -10.392 -9.819 1.00 96.81 92 LEU A CA 1
ATOM 683 C C . LEU A 1 92 ? 0.689 -10.594 -9.451 1.00 96.81 92 LEU A C 1
ATOM 685 O O . LEU A 1 92 ? 1.273 -11.640 -9.730 1.00 96.81 92 LEU A O 1
ATOM 689 N N . LYS A 1 93 ? 1.299 -9.577 -8.835 1.00 96.31 93 LYS A N 1
ATOM 690 C CA . LYS A 1 93 ? 2.665 -9.640 -8.325 1.00 96.31 93 LYS A CA 1
ATOM 691 C C . LYS A 1 93 ? 2.800 -8.753 -7.100 1.00 96.31 93 LYS A C 1
ATOM 693 O O . LYS A 1 93 ? 2.514 -7.558 -7.165 1.00 96.31 93 LYS A O 1
ATOM 698 N N . ALA A 1 94 ? 3.296 -9.346 -6.021 1.00 96.62 94 ALA A N 1
ATOM 699 C CA . ALA A 1 94 ? 3.526 -8.650 -4.768 1.00 96.62 94 ALA A CA 1
ATOM 700 C C . ALA A 1 94 ? 4.525 -7.488 -4.907 1.00 96.62 94 ALA A C 1
ATOM 702 O O . ALA A 1 94 ? 5.325 -7.410 -5.850 1.00 96.62 94 ALA A O 1
ATOM 703 N N . GLU A 1 95 ? 4.465 -6.598 -3.922 1.00 96.75 95 GLU A N 1
ATOM 704 C CA . GLU A 1 95 ? 5.367 -5.461 -3.778 1.00 96.75 95 GLU A CA 1
ATOM 705 C C . GLU A 1 95 ? 6.833 -5.907 -3.822 1.00 96.75 95 GLU A C 1
ATOM 707 O O . GLU A 1 95 ? 7.237 -6.849 -3.140 1.00 96.75 95 GLU A O 1
ATOM 712 N N . HIS A 1 96 ? 7.636 -5.229 -4.635 1.00 96.25 96 HIS A N 1
ATOM 713 C CA . HIS A 1 96 ? 9.065 -5.487 -4.770 1.00 96.25 96 HIS A CA 1
ATOM 714 C C . HIS A 1 96 ? 9.810 -4.220 -5.186 1.00 96.25 96 HIS A C 1
ATOM 716 O O . HIS A 1 96 ? 9.229 -3.297 -5.761 1.00 96.25 96 HIS A O 1
ATOM 722 N N . LEU A 1 97 ? 11.115 -4.201 -4.912 1.00 96.62 97 LEU A N 1
ATOM 723 C CA . LEU A 1 97 ? 12.022 -3.178 -5.418 1.00 96.62 97 LEU A CA 1
ATOM 724 C C . LEU A 1 97 ? 12.538 -3.563 -6.803 1.00 96.62 97 LEU A C 1
ATOM 726 O O . LEU A 1 97 ? 12.805 -4.733 -7.093 1.00 96.62 97 LEU A O 1
ATOM 730 N N . THR A 1 98 ? 12.663 -2.574 -7.675 1.00 96.12 98 THR A N 1
ATOM 731 C CA . THR A 1 98 ? 13.257 -2.717 -9.002 1.00 96.12 98 THR A CA 1
ATOM 732 C C . THR A 1 98 ? 13.744 -1.358 -9.507 1.00 96.12 98 THR A C 1
ATOM 734 O O . THR A 1 98 ? 13.651 -0.366 -8.794 1.00 96.12 98 THR A O 1
ATOM 737 N N . THR A 1 99 ? 14.266 -1.292 -10.728 1.00 96.19 99 THR A N 1
ATOM 738 C CA . THR A 1 99 ? 14.571 -0.025 -11.408 1.00 96.19 99 THR A CA 1
ATOM 739 C C . THR A 1 99 ? 13.529 0.245 -12.483 1.00 96.19 99 THR A C 1
ATOM 741 O O . THR A 1 99 ? 12.877 -0.682 -12.969 1.00 96.19 99 THR A O 1
ATOM 744 N N . LEU A 1 100 ? 13.394 1.507 -12.896 1.00 93.75 100 LEU A N 1
ATOM 745 C CA . LEU A 1 100 ? 12.480 1.860 -13.982 1.00 93.75 100 LEU A CA 1
ATOM 746 C C . LEU A 1 100 ? 12.818 1.104 -15.280 1.00 93.75 100 LEU A C 1
ATOM 748 O O . LEU A 1 100 ? 11.922 0.554 -15.908 1.00 93.75 100 LEU A O 1
ATOM 752 N N . ASP A 1 101 ? 14.103 0.987 -15.630 1.00 94.56 101 ASP A N 1
ATOM 753 C CA . ASP A 1 101 ? 14.556 0.218 -16.802 1.00 94.56 101 ASP A CA 1
ATOM 754 C C . ASP A 1 101 ? 14.148 -1.264 -16.718 1.00 94.56 101 ASP A C 1
ATOM 756 O O . ASP A 1 101 ? 13.587 -1.813 -17.668 1.00 94.56 101 ASP A O 1
ATOM 760 N N . THR A 1 102 ? 14.347 -1.904 -15.561 1.00 94.88 102 THR A N 1
ATOM 761 C CA . THR A 1 102 ? 13.961 -3.312 -15.370 1.00 94.88 102 THR A CA 1
ATOM 762 C C . THR A 1 102 ? 12.448 -3.496 -15.448 1.00 94.88 102 THR A C 1
ATOM 764 O O . THR A 1 102 ? 11.980 -4.518 -15.956 1.00 94.88 102 THR A O 1
ATOM 767 N N . LEU A 1 103 ? 11.678 -2.530 -14.938 1.00 93.75 103 LEU A N 1
ATOM 768 C CA . LEU A 1 103 ? 10.224 -2.542 -15.034 1.00 93.75 103 LEU A CA 1
ATOM 769 C C . LEU A 1 103 ? 9.777 -2.412 -16.494 1.00 93.75 103 LEU A C 1
ATOM 771 O O . LEU A 1 103 ? 9.015 -3.253 -16.952 1.00 93.75 103 LEU A O 1
ATOM 775 N N . CYS A 1 104 ? 10.301 -1.437 -17.240 1.00 92.19 104 CYS A N 1
ATOM 776 C CA . CYS A 1 104 ? 9.935 -1.200 -18.639 1.00 92.19 104 CYS A CA 1
ATOM 777 C C . CYS A 1 104 ? 10.230 -2.388 -19.562 1.00 92.19 104 CYS A C 1
ATOM 779 O O . CYS A 1 104 ? 9.496 -2.600 -20.513 1.00 92.19 104 CYS A O 1
ATOM 781 N N . ARG A 1 105 ? 11.255 -3.202 -19.285 1.00 93.12 105 ARG A N 1
ATOM 782 C CA . ARG A 1 105 ? 11.541 -4.417 -20.077 1.00 93.12 105 ARG A CA 1
ATOM 783 C C . ARG A 1 105 ? 10.538 -5.558 -19.865 1.00 93.12 105 ARG A C 1
ATOM 785 O O . ARG A 1 105 ? 10.648 -6.587 -20.526 1.00 93.12 105 ARG A O 1
ATOM 792 N N . ARG A 1 106 ? 9.632 -5.435 -18.891 1.00 81.44 106 ARG A N 1
ATOM 793 C CA . ARG A 1 106 ? 8.663 -6.475 -18.506 1.00 81.44 106 ARG A CA 1
ATOM 794 C C . ARG A 1 106 ? 7.229 -6.164 -18.935 1.00 81.44 106 ARG A C 1
ATOM 796 O O . ARG A 1 106 ? 6.367 -7.012 -18.707 1.00 81.44 106 ARG A O 1
ATOM 803 N N . ILE A 1 107 ? 6.985 -4.975 -19.479 1.00 78.19 107 ILE A N 1
ATOM 804 C CA . ILE A 1 107 ? 5.683 -4.501 -19.965 1.00 78.19 107 ILE A CA 1
ATOM 805 C C . ILE A 1 107 ? 5.763 -4.422 -21.487 1.00 78.19 107 ILE A C 1
ATOM 807 O O . ILE A 1 107 ? 4.771 -4.809 -22.136 1.00 78.19 107 ILE A O 1
#

pLDDT: mean 91.25, std 12.9, range [41.91, 98.12]

Sequence (107 aa):
MGLSSPQAKPNSIEAIIVAKGPGSFNGLRVGISIAKGLAFSLAIPLLGISTLEAEAYPFAYTGLPLSPIHKAGREEIATAFYQQKNNEWHCLKAEHLTTLDTLCRRI

Foldseek 3Di:
DDDPDPPDPLLNDQEAEAECDDDDPVVRVVRVVVRVVSCVVNVHYYHYDHPQCVVFVVVQVVQDWDWRWDDPDPQKTWIFIWHQDPNDIDGPGDIDIDHPVVVVVVD

Secondary structure (DSSP, 8-state):
---------GGG---EEEE-SSS-HHHHHHHHHHHHHHHHHHT--EEEE-HHHHHHGGGGGG-S-B--EEEEETTEEEEEEEEEETTEEEEEEEEEEEEHHHHHTT-

Radius of gyration: 17.13 Å; chains: 1; bounding box: 42×36×43 Å

InterPro domains:
  IPR000905 Gcp-like domain [PF00814] (7-97)
  IPR017861 Kae1/TsaD family [PR00789] (16-36)
  IPR017861 Kae1/TsaD family [PR00789] (37-56)
  IPR022496 tRNA threonylcarbamoyl adenosine modification protein TsaB [TIGR03725] (3-104)
  IPR043129 ATPase, nucleotide binding domain [SSF53067] (7-60)

Organism: NCBI:txid412755